Protein AF-M5NXI4-F1 (afdb_monomer_lite)

Sequence (52 aa):
MDRALTQSLDDDELNIIKAKYLSPQKIKDIEIYMEIGLKKGQILSDQTAGHL

Secondary structure (DSSP, 8-state):
-HHHHHHS--HHHHHHHHHHHSSSS---HHHHHHHTTPPTT-------S---

Radius of gyration: 12.78 Å; chains: 1; bounding box: 26×22×35 Å

Organism: NCBI:txid1274524

pLDDT: mean 74.95, std 13.44, range [44.78, 89.81]

Structure (mmCIF, N/CA/C/O backbone):
data_AF-M5NXI4-F1
#
_entry.id   AF-M5NXI4-F1
#
loop_
_atom_site.group_PDB
_atom_site.id
_atom_site.type_symbol
_atom_site.label_atom_id
_atom_site.label_alt_id
_atom_site.label_comp_id
_atom_site.label_asym_id
_atom_site.label_entity_id
_atom_site.label_seq_id
_atom_site.pdbx_PDB_ins_code
_atom_site.Cartn_x
_atom_site.Cartn_y
_atom_site.Cartn_z
_atom_site.occupancy
_atom_site.B_iso_or_equiv
_atom_site.auth_seq_id
_atom_site.auth_comp_id
_atom_site.auth_asym_id
_atom_site.auth_atom_id
_atom_site.pdbx_PDB_model_num
ATOM 1 N N . MET A 1 1 ? -11.748 8.302 -11.605 1.00 59.50 1 MET A N 1
ATOM 2 C CA . MET A 1 1 ? -10.797 7.420 -10.898 1.00 59.50 1 MET A CA 1
ATOM 3 C C . MET A 1 1 ? -10.332 6.295 -11.802 1.00 59.50 1 MET A C 1
ATOM 5 O O . MET A 1 1 ? -9.133 6.215 -12.003 1.00 59.50 1 MET A O 1
ATOM 9 N N . ASP A 1 2 ? -11.240 5.550 -12.438 1.00 63.34 2 ASP A N 1
ATOM 10 C CA . ASP A 1 2 ? -10.904 4.466 -13.382 1.00 63.34 2 ASP A CA 1
ATOM 11 C C . ASP A 1 2 ? -9.791 4.796 -14.387 1.00 63.34 2 ASP A C 1
ATOM 13 O O . ASP A 1 2 ? -8.751 4.153 -14.372 1.00 63.34 2 ASP A O 1
ATOM 17 N N . ARG A 1 3 ? -9.943 5.863 -15.187 1.00 64.19 3 ARG A N 1
ATOM 18 C CA . ARG A 1 3 ? -8.937 6.217 -16.210 1.00 64.19 3 ARG A CA 1
ATOM 19 C C . ARG A 1 3 ? -7.535 6.487 -15.653 1.00 64.19 3 ARG A C 1
ATOM 21 O O . ARG A 1 3 ? -6.563 6.103 -16.291 1.00 64.19 3 ARG A O 1
ATOM 28 N N . ALA A 1 4 ? -7.437 7.127 -14.486 1.00 63.84 4 ALA A N 1
ATOM 29 C CA . ALA A 1 4 ? -6.153 7.447 -13.857 1.00 63.84 4 ALA A CA 1
ATOM 30 C C . ALA A 1 4 ? -5.466 6.194 -13.290 1.00 63.84 4 ALA A C 1
ATOM 32 O O . ALA A 1 4 ? -4.251 6.071 -13.374 1.00 63.84 4 ALA A O 1
ATOM 33 N N . LEU A 1 5 ? -6.253 5.242 -12.776 1.00 62.88 5 LEU A N 1
ATOM 34 C CA . LEU A 1 5 ? -5.746 3.961 -12.281 1.00 62.88 5 LEU A CA 1
ATOM 35 C C . LEU A 1 5 ? -5.269 3.040 -13.413 1.00 62.88 5 LEU A C 1
ATOM 37 O O . LEU A 1 5 ? -4.406 2.206 -13.184 1.00 62.88 5 LEU A O 1
ATOM 41 N N . THR A 1 6 ? -5.825 3.178 -14.620 1.00 63.62 6 THR A N 1
ATOM 42 C CA . THR A 1 6 ? -5.524 2.281 -15.752 1.00 63.62 6 THR A CA 1
ATOM 43 C C . THR A 1 6 ? -4.441 2.773 -16.712 1.00 63.62 6 THR A C 1
ATOM 45 O O . THR A 1 6 ? -4.004 1.996 -17.550 1.00 63.62 6 THR A O 1
ATOM 48 N N . GLN A 1 7 ? -4.063 4.056 -16.681 1.00 69.06 7 GLN A N 1
ATOM 49 C CA . GLN A 1 7 ? -3.154 4.639 -17.688 1.00 69.06 7 GLN A CA 1
ATOM 50 C C . GLN A 1 7 ? -1.889 5.277 -17.110 1.00 69.06 7 GLN A C 1
ATOM 52 O O . GLN A 1 7 ? -1.021 5.683 -17.878 1.00 69.06 7 GLN A O 1
ATOM 57 N N . SER A 1 8 ? -1.788 5.415 -15.788 1.00 74.75 8 SER A N 1
ATOM 58 C CA . SER A 1 8 ? -0.694 6.156 -15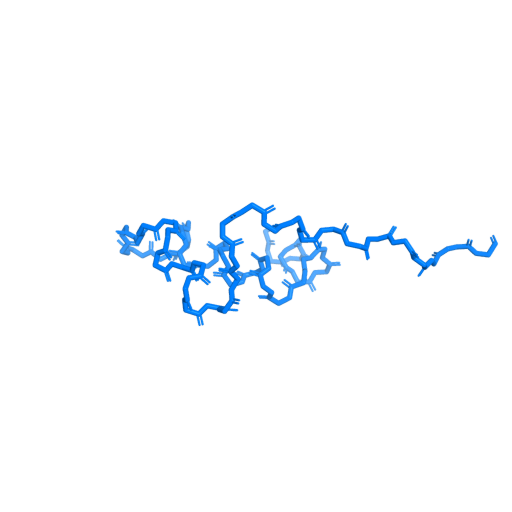.148 1.00 74.75 8 SER A CA 1
ATOM 59 C C . SER A 1 8 ? 0.062 5.358 -14.096 1.00 74.75 8 SER A C 1
ATOM 61 O O . SER A 1 8 ? 1.002 5.902 -13.533 1.00 74.75 8 SER A O 1
ATOM 63 N N . LEU A 1 9 ? -0.359 4.121 -13.832 1.00 79.94 9 LEU A N 1
ATOM 64 C CA . LEU A 1 9 ? 0.225 3.265 -12.810 1.00 79.94 9 LEU A CA 1
ATOM 65 C C . LEU A 1 9 ? 0.702 1.968 -13.442 1.00 79.94 9 LEU A C 1
ATOM 67 O O . LEU A 1 9 ? -0.002 1.408 -14.290 1.00 79.94 9 LEU A O 1
ATOM 71 N N . ASP A 1 10 ? 1.865 1.494 -13.012 1.00 83.31 10 ASP A N 1
ATOM 72 C CA . ASP A 1 10 ? 2.275 0.122 -13.286 1.00 83.31 10 ASP A CA 1
ATOM 73 C C . ASP A 1 10 ? 1.473 -0.883 -12.436 1.00 83.31 10 ASP A C 1
ATOM 75 O O . ASP A 1 10 ? 0.687 -0.522 -11.549 1.00 83.31 10 ASP A O 1
ATOM 79 N N . ASP A 1 11 ? 1.624 -2.168 -12.754 1.00 83.44 11 ASP A N 1
ATOM 80 C CA . ASP A 1 11 ? 0.865 -3.237 -12.106 1.00 83.44 11 ASP A CA 1
ATOM 81 C C . ASP A 1 11 ? 1.124 -3.307 -10.590 1.00 83.44 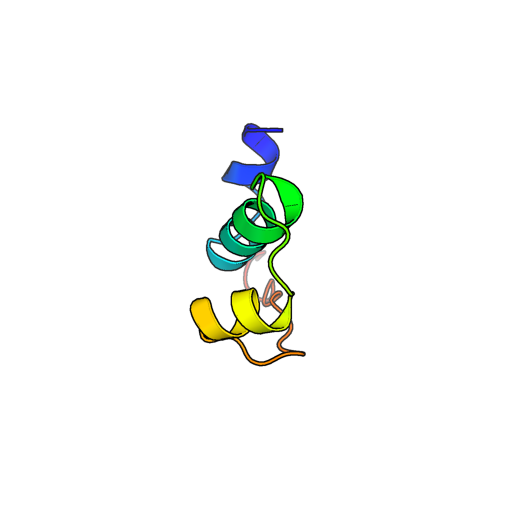11 ASP A C 1
ATOM 83 O O . ASP A 1 11 ? 0.195 -3.589 -9.824 1.00 83.44 11 ASP A O 1
ATOM 87 N N . ASP A 1 12 ? 2.343 -3.001 -10.136 1.00 84.25 12 ASP A N 1
ATOM 88 C CA . ASP A 1 12 ? 2.694 -3.003 -8.715 1.00 84.25 12 ASP A CA 1
ATOM 89 C C . ASP A 1 12 ? 2.059 -1.806 -7.999 1.00 84.25 12 ASP A C 1
ATOM 91 O O . ASP A 1 12 ? 1.418 -1.971 -6.954 1.00 84.25 12 ASP A O 1
ATOM 95 N N . GLU A 1 13 ? 2.143 -0.609 -8.581 1.00 83.81 13 GLU A N 1
ATOM 96 C CA . GLU A 1 13 ? 1.473 0.590 -8.068 1.00 83.81 13 GLU A CA 1
ATOM 97 C C . GLU A 1 13 ? -0.048 0.396 -7.965 1.00 83.81 13 GLU A C 1
ATOM 99 O O . GLU A 1 13 ? -0.669 0.728 -6.945 1.00 83.81 13 GLU A O 1
ATOM 104 N N . LEU A 1 14 ? -0.664 -0.200 -8.989 1.00 86.69 14 LEU A N 1
ATOM 105 C CA . LEU A 1 14 ? -2.091 -0.500 -8.997 1.00 86.69 14 LEU A CA 1
ATOM 106 C C . LEU A 1 14 ? -2.464 -1.529 -7.919 1.00 86.69 14 LEU A C 1
ATOM 108 O O . LEU A 1 14 ? -3.488 -1.366 -7.243 1.00 86.69 14 LEU A O 1
ATOM 112 N N . ASN A 1 15 ? -1.651 -2.572 -7.732 1.00 87.00 15 ASN A N 1
ATOM 113 C CA . ASN A 1 15 ? -1.862 -3.588 -6.699 1.00 87.00 15 ASN A CA 1
ATOM 114 C C . ASN A 1 15 ? -1.764 -2.996 -5.290 1.00 87.00 15 ASN A C 1
ATOM 116 O O . ASN A 1 15 ? -2.630 -3.269 -4.453 1.00 87.00 15 ASN A O 1
ATOM 120 N N . ILE A 1 16 ? -0.793 -2.113 -5.042 1.00 87.88 16 ILE A N 1
ATOM 121 C CA . ILE A 1 16 ? -0.663 -1.406 -3.762 1.00 87.88 16 ILE A CA 1
ATOM 122 C C . ILE A 1 16 ? -1.912 -0.566 -3.489 1.00 87.88 16 ILE A C 1
ATOM 124 O O . ILE A 1 16 ? -2.468 -0.629 -2.388 1.00 87.88 16 ILE A O 1
ATOM 128 N N . ILE A 1 17 ? -2.395 0.197 -4.477 1.00 87.25 17 ILE A N 1
ATOM 129 C CA . ILE A 1 17 ? -3.586 1.033 -4.289 1.00 87.25 17 ILE A CA 1
ATOM 130 C C . ILE A 1 17 ? -4.819 0.179 -3.988 1.00 87.25 17 ILE A C 1
ATOM 132 O O . ILE A 1 17 ? -5.581 0.496 -3.066 1.00 87.25 17 ILE A O 1
ATOM 136 N N . LYS A 1 18 ? -4.997 -0.925 -4.720 1.00 87.56 18 LYS A N 1
ATOM 137 C CA . LYS A 1 18 ? -6.106 -1.859 -4.502 1.00 87.56 18 LYS A CA 1
ATOM 138 C C . LYS A 1 18 ? -6.073 -2.459 -3.098 1.00 87.56 18 LYS A C 1
ATOM 140 O O . LYS A 1 18 ? -7.080 -2.398 -2.397 1.00 87.56 18 LYS A O 1
ATOM 145 N N . ALA A 1 19 ? -4.926 -2.983 -2.671 1.00 88.38 19 ALA A N 1
ATOM 146 C CA . ALA A 1 19 ? -4.781 -3.653 -1.382 1.00 88.38 19 ALA A CA 1
ATOM 147 C C . ALA A 1 19 ? -4.898 -2.689 -0.190 1.00 88.38 19 ALA A C 1
ATOM 149 O O . ALA A 1 19 ? -5.518 -3.027 0.817 1.00 88.38 19 ALA A O 1
ATOM 150 N N . LYS A 1 20 ? -4.334 -1.480 -0.300 1.00 87.69 20 LYS A N 1
ATOM 151 C CA . LYS A 1 20 ? -4.239 -0.533 0.820 1.00 87.69 20 LYS A CA 1
ATOM 152 C C . LYS A 1 20 ? -5.458 0.371 0.978 1.00 87.69 20 LYS A C 1
ATOM 154 O O . LYS A 1 20 ? -5.819 0.708 2.105 1.00 87.69 20 LYS A O 1
ATOM 159 N N . TYR A 1 21 ? -6.059 0.799 -0.133 1.00 87.56 21 TYR A N 1
ATOM 160 C CA . TYR A 1 21 ? -7.070 1.863 -0.123 1.00 87.56 21 TYR A CA 1
ATOM 161 C C . TYR A 1 21 ? -8.430 1.434 -0.668 1.00 87.56 21 TYR A C 1
ATOM 163 O O . TYR A 1 21 ? -9.435 2.022 -0.274 1.00 87.56 21 TYR A O 1
ATOM 171 N N . LEU A 1 22 ? -8.482 0.437 -1.559 1.00 87.81 22 LEU A N 1
ATOM 172 C CA . LEU A 1 22 ? -9.736 -0.018 -2.179 1.00 87.81 22 LEU A CA 1
ATOM 173 C C . LEU A 1 22 ? -10.251 -1.345 -1.604 1.00 87.81 22 LEU A C 1
ATOM 175 O O . LEU A 1 22 ? -11.325 -1.804 -1.988 1.00 87.81 22 LEU A O 1
ATOM 179 N N . SER A 1 23 ? -9.513 -1.946 -0.671 1.00 85.00 23 SER A N 1
ATOM 180 C CA . SER A 1 23 ? -9.939 -3.121 0.084 1.00 85.00 23 SER A CA 1
ATOM 181 C C . SER A 1 23 ? -10.664 -2.707 1.371 1.00 85.00 23 SER A C 1
ATOM 183 O O . SER A 1 23 ? -10.234 -1.767 2.044 1.00 85.00 23 SER A O 1
ATOM 185 N N . PRO A 1 24 ? -11.726 -3.423 1.786 1.00 86.94 24 PRO A N 1
ATOM 186 C CA . PRO A 1 24 ? -12.345 -3.221 3.096 1.00 86.94 24 PRO A CA 1
ATOM 187 C C . PRO A 1 24 ? -11.447 -3.681 4.261 1.00 86.94 24 PRO A C 1
ATOM 189 O O . PRO A 1 24 ? -11.728 -3.363 5.417 1.00 86.94 24 PRO A O 1
ATOM 192 N N . GLN A 1 25 ? -10.376 -4.433 3.981 1.00 87.25 25 GLN A N 1
ATOM 193 C CA . GLN A 1 25 ? -9.419 -4.904 4.980 1.00 87.25 25 GLN A CA 1
ATOM 194 C C . GLN A 1 25 ? -8.235 -3.943 5.103 1.00 87.25 25 GLN A C 1
ATOM 196 O O . GLN A 1 25 ? -7.623 -3.560 4.110 1.00 87.25 25 GLN A O 1
ATOM 201 N N . LYS A 1 26 ? -7.864 -3.594 6.341 1.00 85.88 26 LYS A N 1
ATOM 202 C CA . LYS A 1 26 ? -6.645 -2.822 6.617 1.00 85.88 26 LYS A CA 1
ATOM 203 C C . LYS A 1 26 ? -5.439 -3.753 6.663 1.00 85.88 26 LYS A C 1
ATOM 205 O O . LYS A 1 26 ? -5.148 -4.336 7.705 1.00 85.88 26 LYS A O 1
ATOM 210 N N . ILE A 1 27 ? -4.744 -3.857 5.539 1.00 89.81 27 ILE A N 1
ATOM 211 C CA . ILE A 1 27 ? -3.508 -4.631 5.400 1.00 89.81 27 ILE A CA 1
ATOM 212 C C . ILE A 1 27 ? -2.312 -3.717 5.697 1.00 89.81 27 ILE A C 1
ATOM 214 O O . ILE A 1 27 ? -2.317 -2.536 5.344 1.00 89.81 27 ILE A O 1
ATOM 218 N N . LYS A 1 28 ? -1.289 -4.232 6.388 1.00 89.00 28 LYS A N 1
ATOM 219 C CA . LYS A 1 28 ? -0.069 -3.463 6.668 1.00 89.00 28 LYS A CA 1
ATOM 220 C C . LYS A 1 28 ? 0.784 -3.346 5.411 1.00 89.00 28 LYS A C 1
ATOM 222 O O . LYS A 1 28 ? 0.971 -4.324 4.698 1.00 89.00 28 LYS A O 1
ATOM 227 N N . ASP A 1 29 ? 1.427 -2.194 5.237 1.00 84.00 29 ASP A N 1
ATOM 228 C CA . ASP A 1 29 ? 2.337 -1.930 4.113 1.00 84.00 29 ASP A CA 1
ATOM 229 C C . ASP A 1 29 ? 3.388 -3.034 3.916 1.00 84.00 29 ASP A C 1
ATOM 231 O O . ASP A 1 29 ? 3.668 -3.427 2.791 1.00 84.00 29 ASP A O 1
ATOM 235 N N . ILE A 1 30 ? 3.944 -3.570 5.010 1.00 85.75 30 ILE A N 1
ATOM 236 C CA . ILE A 1 30 ? 4.951 -4.637 4.938 1.00 85.75 30 ILE A CA 1
ATOM 237 C C . ILE A 1 30 ? 4.402 -5.931 4.334 1.00 85.75 30 ILE A C 1
ATOM 239 O O . ILE A 1 30 ? 5.133 -6.612 3.627 1.00 85.75 30 ILE A O 1
ATOM 243 N N . GLU A 1 31 ? 3.138 -6.264 4.590 1.00 88.06 31 GLU A N 1
ATOM 244 C CA . GLU A 1 31 ? 2.514 -7.472 4.046 1.00 88.06 31 GLU A CA 1
ATOM 245 C C . GLU A 1 31 ? 2.236 -7.307 2.556 1.00 88.06 31 GLU A C 1
ATOM 247 O O . GLU A 1 31 ? 2.556 -8.203 1.785 1.00 88.06 31 GLU A O 1
ATOM 252 N N . ILE A 1 32 ? 1.775 -6.121 2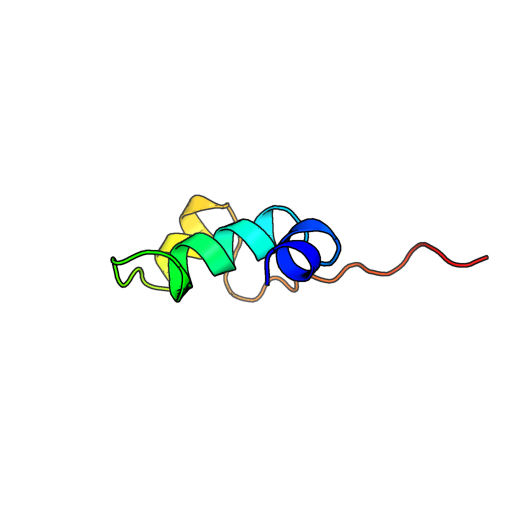.147 1.00 87.69 32 ILE A N 1
ATOM 253 C CA . ILE A 1 32 ? 1.586 -5.775 0.734 1.00 87.69 32 ILE A CA 1
ATOM 254 C C . ILE A 1 32 ? 2.919 -5.878 -0.015 1.00 87.69 32 ILE A C 1
ATOM 256 O O . ILE A 1 32 ? 2.985 -6.552 -1.034 1.00 87.69 32 ILE A O 1
ATOM 260 N N . TYR A 1 33 ? 3.996 -5.275 0.507 1.00 84.06 33 TYR A N 1
ATOM 261 C CA . TYR A 1 33 ? 5.315 -5.336 -0.134 1.00 84.06 33 TYR A CA 1
ATOM 262 C C . TYR A 1 33 ? 5.867 -6.763 -0.221 1.00 84.06 33 TYR A C 1
ATOM 264 O O . TYR A 1 33 ? 6.426 -7.130 -1.250 1.00 84.06 33 TYR A O 1
ATOM 272 N N . MET A 1 34 ? 5.693 -7.580 0.826 1.00 84.31 34 MET A N 1
ATOM 273 C CA . MET A 1 34 ? 6.110 -8.985 0.795 1.00 84.31 34 MET A CA 1
ATOM 274 C C . MET A 1 34 ? 5.340 -9.794 -0.255 1.00 84.31 34 MET A C 1
ATOM 276 O O . MET A 1 34 ? 5.950 -10.617 -0.932 1.00 84.31 34 MET A O 1
ATOM 280 N N . GLU A 1 35 ? 4.034 -9.558 -0.404 1.00 84.38 35 GLU A N 1
ATOM 281 C CA . GLU A 1 35 ? 3.172 -10.286 -1.344 1.00 84.38 35 GLU A CA 1
ATOM 282 C C . GLU A 1 35 ? 3.547 -10.024 -2.810 1.00 84.38 35 GLU A C 1
ATOM 284 O O . GLU A 1 35 ? 3.587 -10.957 -3.609 1.00 84.38 35 GLU A O 1
ATOM 289 N N . ILE A 1 36 ? 3.915 -8.784 -3.144 1.00 83.56 36 ILE A N 1
ATOM 290 C CA . ILE A 1 36 ? 4.374 -8.394 -4.491 1.00 83.56 36 ILE A CA 1
ATOM 291 C C . ILE A 1 36 ? 5.895 -8.540 -4.683 1.00 83.56 36 ILE A C 1
ATOM 293 O O . ILE A 1 36 ? 6.448 -8.121 -5.692 1.00 83.56 36 ILE A O 1
ATOM 297 N N . GLY A 1 37 ? 6.607 -9.138 -3.719 1.00 80.94 37 GLY A N 1
ATOM 298 C CA . GLY A 1 37 ? 8.049 -9.390 -3.823 1.00 80.94 37 GLY A CA 1
ATOM 299 C C . GLY A 1 37 ? 8.937 -8.138 -3.760 1.00 80.94 37 GLY A C 1
ATOM 300 O O . GLY A 1 37 ? 10.127 -8.218 -4.072 1.00 80.94 37 GLY A O 1
ATOM 301 N N . LEU A 1 38 ? 8.399 -6.995 -3.325 1.00 78.12 38 LEU A N 1
ATOM 302 C CA . LEU A 1 38 ? 9.134 -5.740 -3.177 1.00 78.12 38 LEU A CA 1
ATOM 303 C C . LEU A 1 38 ? 9.785 -5.628 -1.796 1.00 78.12 38 LEU A C 1
ATOM 305 O O . LEU A 1 38 ? 9.206 -5.945 -0.754 1.00 78.12 38 LEU A O 1
ATOM 309 N N . LYS A 1 39 ? 11.006 -5.088 -1.759 1.00 70.81 39 LYS A N 1
ATOM 310 C CA . LYS A 1 39 ? 11.631 -4.687 -0.493 1.00 70.81 39 LYS A CA 1
ATOM 311 C C . LYS A 1 39 ? 11.179 -3.282 -0.110 1.00 70.81 39 LYS A C 1
ATOM 313 O O . LYS A 1 39 ? 11.155 -2.370 -0.933 1.00 70.81 39 LYS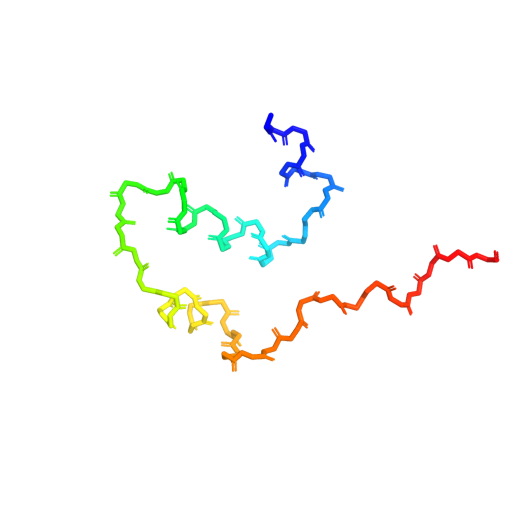 A O 1
ATOM 318 N N . LYS A 1 40 ? 10.882 -3.077 1.177 1.00 62.78 40 LYS A N 1
ATOM 319 C CA . LYS A 1 40 ? 10.563 -1.751 1.725 1.00 62.78 40 LYS A CA 1
ATOM 320 C C . LYS A 1 40 ? 11.693 -0.764 1.392 1.00 62.78 40 LYS A C 1
ATOM 322 O O . LYS A 1 40 ? 12.820 -0.960 1.840 1.00 62.78 40 LYS A O 1
ATOM 327 N N . GLY A 1 41 ? 11.374 0.296 0.649 1.00 63.91 41 GLY A N 1
ATOM 328 C CA . GLY A 1 41 ? 12.335 1.321 0.217 1.00 63.91 41 GLY A CA 1
ATOM 329 C C . GLY A 1 41 ? 12.801 1.201 -1.236 1.00 63.91 41 GLY A C 1
ATOM 330 O O . GLY A 1 41 ? 13.613 2.012 -1.670 1.00 63.91 41 GLY A O 1
ATOM 331 N N . GLN A 1 42 ? 12.292 0.226 -1.991 1.00 66.44 42 GLN A N 1
ATOM 332 C CA . GLN A 1 42 ? 12.471 0.167 -3.437 1.00 66.44 42 GLN A CA 1
ATOM 333 C C . GLN A 1 42 ? 11.630 1.278 -4.090 1.00 66.44 42 GLN A C 1
ATOM 335 O O . GLN A 1 42 ? 10.433 1.389 -3.830 1.00 66.44 42 GLN A O 1
ATOM 340 N N . ILE A 1 43 ? 12.278 2.150 -4.865 1.00 65.06 43 ILE A N 1
ATOM 341 C CA . ILE A 1 43 ? 11.611 3.225 -5.606 1.00 65.06 43 ILE A CA 1
ATOM 342 C C . ILE A 1 43 ? 1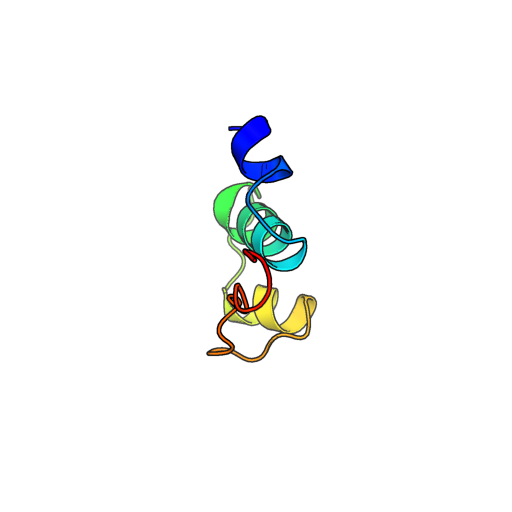0.995 2.606 -6.867 1.00 65.06 43 ILE A C 1
ATOM 344 O O . ILE A 1 43 ? 11.711 1.973 -7.635 1.00 65.06 43 ILE A O 1
ATOM 348 N N . LEU A 1 44 ? 9.682 2.773 -7.053 1.00 61.06 44 LEU A N 1
ATOM 349 C CA . LEU A 1 44 ? 8.921 2.213 -8.184 1.00 61.06 44 LEU A CA 1
ATOM 350 C C . LEU A 1 44 ? 9.087 2.998 -9.494 1.00 61.06 44 LEU A C 1
ATOM 352 O O . LEU A 1 44 ? 8.650 2.562 -10.548 1.00 61.06 44 LEU A O 1
ATOM 356 N N . SER A 1 45 ? 9.769 4.138 -9.469 1.00 57.28 45 SER A N 1
ATOM 357 C CA . SER A 1 45 ? 9.951 4.968 -10.654 1.00 57.28 45 SER A CA 1
ATOM 358 C C . SER A 1 45 ? 11.312 4.733 -11.312 1.00 57.28 45 SER A C 1
ATOM 360 O O . SER A 1 45 ? 12.291 5.380 -10.937 1.00 57.28 45 SER A O 1
ATOM 362 N N . ASP A 1 46 ? 11.345 3.890 -12.344 1.00 53.31 46 ASP A N 1
ATOM 363 C CA . ASP A 1 46 ? 12.244 4.096 -13.484 1.00 53.31 46 ASP A CA 1
ATOM 364 C C . ASP A 1 46 ? 11.405 4.584 -14.675 1.00 53.31 46 ASP A C 1
ATOM 366 O O . ASP A 1 46 ? 11.049 3.847 -15.590 1.00 53.31 46 ASP A O 1
ATOM 370 N N . GLN A 1 47 ? 11.034 5.866 -14.635 1.00 53.97 47 GLN A N 1
ATOM 371 C CA . GLN A 1 47 ? 10.658 6.604 -15.841 1.00 53.97 47 GLN A CA 1
ATOM 372 C C . GLN A 1 47 ? 11.931 7.231 -16.431 1.00 53.97 47 GLN A C 1
ATOM 374 O O . GLN A 1 47 ? 12.039 8.450 -16.539 1.00 53.97 47 GLN A O 1
ATOM 379 N N . THR A 1 48 ? 12.926 6.412 -16.783 1.00 52.38 48 THR A N 1
ATOM 380 C CA . THR A 1 48 ? 14.157 6.876 -17.445 1.00 52.38 48 THR A CA 1
ATOM 381 C C . THR A 1 48 ? 14.428 6.121 -18.742 1.00 52.38 48 THR A C 1
ATOM 383 O O . THR A 1 48 ? 15.525 5.640 -18.978 1.00 52.38 48 THR A O 1
ATOM 386 N N . ALA A 1 49 ? 13.446 6.059 -19.645 1.00 54.16 49 ALA A N 1
ATOM 387 C CA . ALA A 1 49 ? 13.712 5.877 -21.076 1.00 54.16 49 ALA A CA 1
ATOM 388 C C . ALA A 1 49 ? 12.453 6.166 -21.902 1.00 54.16 49 ALA A C 1
ATOM 390 O O . ALA A 1 49 ? 11.623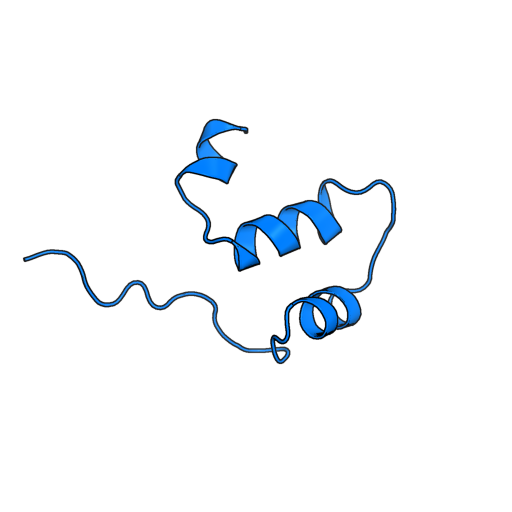 5.281 -22.092 1.00 54.16 49 ALA A O 1
ATOM 391 N N . GLY A 1 50 ? 12.299 7.387 -22.427 1.00 56.72 50 GLY A N 1
ATOM 392 C CA . GLY A 1 50 ? 11.238 7.609 -23.412 1.00 56.72 50 GLY A CA 1
ATOM 393 C C . GLY A 1 50 ? 10.796 9.037 -23.697 1.00 56.72 50 GLY A C 1
ATOM 394 O O . GLY A 1 50 ? 9.595 9.293 -23.699 1.00 56.72 50 GLY A O 1
ATOM 395 N N . HIS A 1 51 ? 11.709 9.947 -24.030 1.00 44.78 51 HIS A N 1
ATOM 396 C CA . HIS A 1 51 ? 11.416 10.874 -25.125 1.00 44.78 51 HIS A CA 1
ATOM 397 C C . HIS A 1 51 ? 12.708 11.245 -25.849 1.00 44.78 51 HIS A C 1
ATOM 399 O O . HIS A 1 51 ? 13.707 11.571 -25.212 1.00 44.78 51 HIS A O 1
ATOM 405 N N . LEU A 1 52 ? 12.652 11.062 -27.167 1.00 46.47 52 LEU A N 1
ATOM 406 C CA . LEU A 1 52 ? 13.688 11.315 -28.165 1.00 46.47 52 LEU A CA 1
ATOM 407 C C . LEU A 1 52 ? 14.160 12.773 -28.161 1.00 46.47 52 LEU A C 1
ATOM 409 O O . LEU A 1 52 ? 13.309 13.658 -27.910 1.00 46.47 52 LEU A O 1
#

Foldseek 3Di:
DVVCLPPPDDPLRSQCCCVPPVDPDHDDPVVSCVVVVHDPPDDPDPPPDDDD